Protein AF-A0A7R9R1T2-F1 (afdb_monomer_lite)

Structure (mmCIF, N/CA/C/O backbone):
data_AF-A0A7R9R1T2-F1
#
_entry.id   AF-A0A7R9R1T2-F1
#
loop_
_atom_site.group_PDB
_atom_site.id
_atom_site.type_symbol
_atom_site.label_atom_id
_atom_site.label_alt_id
_atom_site.label_comp_id
_atom_site.label_asym_id
_atom_site.label_entity_id
_atom_site.label_seq_id
_atom_site.pdbx_PDB_ins_code
_atom_site.Cartn_x
_atom_site.Cartn_y
_atom_site.Cartn_z
_atom_site.occupancy
_atom_site.B_iso_or_equiv
_atom_site.auth_seq_id
_atom_site.auth_comp_id
_atom_site.auth_asym_id
_atom_site.auth_atom_id
_atom_site.pdbx_PDB_model_num
ATOM 1 N N . MET A 1 1 ? -21.130 -16.590 2.938 1.00 31.05 1 MET A N 1
ATOM 2 C CA . MET A 1 1 ? -20.665 -16.520 4.340 1.00 31.05 1 MET A CA 1
ATOM 3 C C . MET A 1 1 ? -21.526 -15.491 5.055 1.00 31.05 1 MET A C 1
ATOM 5 O O . MET A 1 1 ? -21.459 -14.326 4.696 1.00 31.05 1 MET A O 1
ATOM 9 N N . HIS A 1 2 ? -22.402 -15.910 5.972 1.00 33.38 2 HIS A N 1
ATOM 10 C CA . HIS A 1 2 ? -23.211 -14.980 6.767 1.00 33.38 2 HIS A CA 1
ATOM 11 C C . HIS A 1 2 ? -22.469 -14.677 8.068 1.00 33.38 2 HIS A C 1
ATOM 13 O O . HIS A 1 2 ? -22.251 -15.576 8.874 1.00 33.38 2 HIS A O 1
ATOM 19 N N . ILE A 1 3 ? -22.060 -13.423 8.254 1.00 47.41 3 ILE A N 1
ATOM 20 C CA . ILE A 1 3 ? -21.462 -12.949 9.503 1.00 47.41 3 ILE A CA 1
ATOM 21 C C . ILE A 1 3 ? -22.595 -12.363 10.350 1.00 47.41 3 ILE A C 1
ATOM 23 O O . ILE A 1 3 ? -23.210 -11.368 9.973 1.00 47.41 3 ILE A O 1
ATOM 27 N N . TYR A 1 4 ? -22.905 -13.007 11.475 1.00 56.38 4 TYR A N 1
ATOM 28 C CA . TYR A 1 4 ? -23.865 -12.495 12.450 1.00 56.38 4 TYR A CA 1
ATOM 29 C C . TYR A 1 4 ? -23.196 -11.419 13.309 1.00 56.38 4 TYR A C 1
ATOM 31 O O . TYR A 1 4 ? -22.244 -11.702 14.034 1.00 56.38 4 TYR A O 1
ATOM 39 N N . VAL A 1 5 ? -23.710 -10.190 13.238 1.00 61.97 5 VAL A N 1
ATOM 40 C CA . VAL A 1 5 ? -23.278 -9.070 14.083 1.00 61.97 5 VAL A CA 1
ATOM 41 C C . VAL A 1 5 ? -24.326 -8.874 15.188 1.00 61.97 5 VAL A C 1
ATOM 43 O O . VAL A 1 5 ? -25.463 -8.509 14.878 1.00 61.97 5 VAL A O 1
ATOM 46 N N . PRO A 1 6 ? -23.993 -9.124 16.470 1.00 66.62 6 PRO A N 1
ATOM 47 C CA . PRO A 1 6 ? -24.911 -8.910 17.587 1.00 66.62 6 PRO A CA 1
ATOM 48 C C . PRO A 1 6 ? -25.487 -7.487 17.603 1.00 66.62 6 PRO A C 1
ATOM 50 O O . PRO A 1 6 ? -24.775 -6.531 17.312 1.00 66.62 6 PRO A O 1
ATOM 53 N N . GLN A 1 7 ? -26.747 -7.324 18.022 1.00 70.12 7 GLN A N 1
ATOM 54 C CA . GLN A 1 7 ? -27.447 -6.022 18.033 1.00 70.12 7 GLN A CA 1
ATOM 55 C C . GLN A 1 7 ? -26.679 -4.920 18.787 1.00 70.12 7 GLN A C 1
ATOM 57 O O . GLN A 1 7 ? -26.703 -3.772 18.365 1.00 70.12 7 GLN A O 1
ATOM 62 N N . ARG A 1 8 ? -25.929 -5.262 19.846 1.00 69.56 8 ARG A N 1
ATOM 63 C CA . ARG A 1 8 ? -25.065 -4.309 20.577 1.00 69.56 8 ARG A CA 1
ATOM 64 C C . ARG A 1 8 ? -23.947 -3.689 19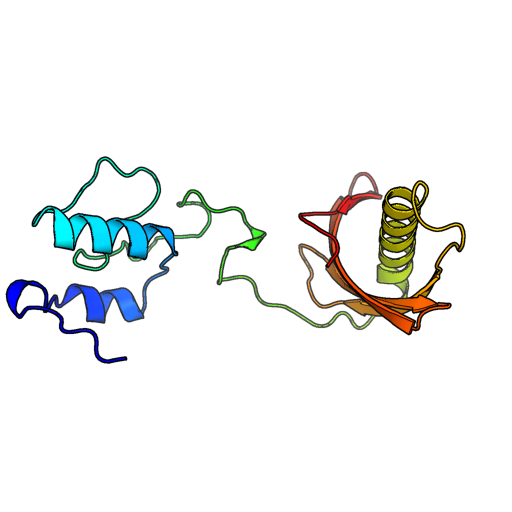.724 1.00 69.56 8 ARG A C 1
ATOM 66 O O . ARG A 1 8 ? -23.398 -2.665 20.099 1.00 69.56 8 ARG A O 1
ATOM 73 N N . TYR A 1 9 ? -23.612 -4.318 18.600 1.00 67.38 9 TYR A N 1
ATOM 74 C CA . TYR A 1 9 ? -22.600 -3.874 17.645 1.00 67.38 9 TYR A CA 1
ATOM 75 C C . TYR A 1 9 ? -23.209 -3.299 16.359 1.00 67.38 9 TYR A C 1
ATOM 77 O O . TYR A 1 9 ? -22.467 -2.933 15.448 1.00 67.38 9 TYR A O 1
ATOM 85 N N . ARG A 1 10 ? -24.546 -3.162 16.273 1.00 68.62 10 ARG A N 1
ATOM 86 C CA . ARG A 1 10 ? -25.169 -2.274 15.282 1.00 68.62 10 ARG A CA 1
ATOM 87 C C . ARG A 1 10 ? -24.809 -0.844 15.650 1.00 68.62 10 ARG A C 1
ATOM 89 O O . ARG A 1 10 ? -25.475 -0.198 16.452 1.00 68.62 10 ARG A O 1
ATOM 96 N N . SER A 1 11 ? -23.715 -0.381 15.072 1.00 72.38 11 SER A N 1
ATOM 97 C CA . SER A 1 11 ? -23.179 0.941 15.329 1.00 72.38 11 SER A CA 1
ATOM 98 C C . SER A 1 11 ? -23.480 1.847 14.147 1.00 72.38 11 SER A C 1
ATOM 100 O O . SER A 1 11 ? -23.174 1.500 13.006 1.00 72.38 11 SER A O 1
ATOM 102 N N . ARG A 1 12 ? -24.024 3.039 14.426 1.00 86.62 12 ARG A N 1
ATOM 103 C CA . ARG A 1 12 ? -24.103 4.141 13.452 1.00 86.62 12 ARG A CA 1
ATOM 104 C C . ARG A 1 12 ? -22.725 4.440 12.850 1.00 86.62 12 ARG A C 1
ATOM 106 O O . ARG A 1 12 ? -22.644 4.864 11.701 1.00 86.62 12 ARG A O 1
ATOM 113 N N . ASN A 1 13 ? -21.659 4.153 13.597 1.00 89.75 13 ASN A N 1
ATOM 114 C CA . ASN A 1 13 ? -20.290 4.370 13.158 1.00 89.75 13 ASN A CA 1
ATOM 115 C C . ASN A 1 13 ? -19.933 3.520 11.939 1.00 89.75 13 ASN A C 1
ATOM 117 O O . ASN A 1 13 ? -19.240 4.025 11.075 1.00 89.75 13 ASN A O 1
ATOM 121 N N . LEU A 1 14 ? -20.471 2.302 11.778 1.00 88.50 14 LEU A N 1
ATOM 122 C CA . LEU A 1 14 ? -20.205 1.499 10.574 1.00 88.50 14 LEU A CA 1
ATOM 123 C C . LEU A 1 14 ? -20.703 2.197 9.301 1.00 88.50 14 LEU A C 1
ATOM 125 O O . LEU A 1 14 ? -20.013 2.185 8.289 1.00 88.50 14 LEU A O 1
ATOM 129 N N . THR A 1 15 ? -21.865 2.851 9.367 1.00 88.56 15 THR A N 1
ATOM 130 C CA . THR A 1 15 ? -22.415 3.632 8.248 1.00 88.56 15 THR A CA 1
ATOM 131 C C . THR A 1 15 ? -21.623 4.917 8.012 1.00 88.56 15 THR A C 1
ATOM 133 O O . THR A 1 15 ? -21.373 5.293 6.874 1.00 88.56 15 THR A O 1
ATOM 136 N N . VAL A 1 16 ? -21.192 5.596 9.079 1.00 89.56 16 VAL A N 1
ATOM 137 C CA . VAL A 1 16 ? -20.340 6.791 8.951 1.00 89.56 16 VAL A CA 1
ATOM 138 C C . VAL A 1 16 ? -18.981 6.429 8.340 1.00 89.56 16 VAL A C 1
ATOM 140 O O . VAL A 1 16 ? -18.485 7.146 7.473 1.00 89.56 16 VAL A O 1
ATOM 143 N N . ASN A 1 17 ? -18.413 5.296 8.751 1.00 91.94 17 ASN A N 1
ATOM 144 C CA . ASN A 1 17 ? -17.096 4.813 8.348 1.00 91.94 17 ASN A CA 1
ATOM 145 C C . ASN A 1 17 ? -17.047 4.280 6.912 1.00 91.94 17 ASN A C 1
ATOM 147 O O . ASN A 1 17 ? -15.954 4.162 6.370 1.00 91.94 17 ASN A O 1
ATOM 151 N N . GLU A 1 18 ? -18.193 4.012 6.276 1.00 87.62 18 GLU A N 1
ATOM 152 C CA . GLU A 1 18 ? -18.275 3.638 4.854 1.00 87.62 18 GLU A CA 1
ATOM 153 C C . GLU A 1 18 ? -17.597 4.672 3.942 1.00 87.62 18 GLU A C 1
ATOM 155 O O . GLU A 1 18 ? -17.016 4.325 2.920 1.00 87.62 18 GLU A O 1
ATOM 160 N N . HIS A 1 19 ? -17.616 5.940 4.355 1.00 87.19 19 HIS A N 1
ATOM 161 C CA . HIS A 1 19 ? -17.024 7.058 3.622 1.00 87.19 19 HIS A CA 1
ATOM 162 C C . HIS A 1 19 ? -15.726 7.562 4.273 1.00 87.19 19 HIS A C 1
ATOM 164 O O . HIS A 1 19 ? -15.329 8.707 4.057 1.00 87.19 19 HIS A O 1
ATOM 170 N N . ARG A 1 20 ? -15.082 6.749 5.122 1.00 89.00 20 ARG A N 1
ATOM 171 C CA . ARG A 1 20 ? -13.819 7.086 5.796 1.00 89.00 20 ARG A CA 1
ATOM 172 C C . ARG A 1 20 ? -12.702 6.184 5.288 1.00 89.00 20 ARG A C 1
ATOM 174 O O . ARG A 1 20 ? -12.929 5.033 4.923 1.00 89.00 20 ARG A O 1
ATOM 181 N N . LEU A 1 21 ? -11.472 6.695 5.307 1.00 88.56 21 LEU A N 1
ATOM 182 C CA . LEU A 1 21 ? -10.294 5.888 5.006 1.00 88.56 21 LEU A CA 1
ATOM 183 C C . LEU A 1 21 ? -10.138 4.806 6.082 1.00 88.56 21 LEU A C 1
ATOM 185 O O . LEU A 1 21 ? -9.968 5.123 7.261 1.00 88.56 21 LEU A O 1
ATOM 189 N N . THR A 1 22 ? -10.182 3.536 5.682 1.00 89.31 22 THR A N 1
ATOM 190 C CA . THR A 1 22 ? -10.001 2.371 6.559 1.00 89.31 22 THR A CA 1
ATOM 191 C C . THR A 1 22 ? -8.876 1.478 6.042 1.00 89.31 22 THR A C 1
ATOM 193 O O . THR A 1 22 ? -8.471 1.555 4.885 1.00 89.31 22 THR A O 1
ATOM 196 N N . THR A 1 23 ? -8.327 0.653 6.926 1.00 86.81 23 THR A N 1
ATOM 197 C CA . THR A 1 23 ? -7.167 -0.208 6.691 1.00 86.81 23 THR A CA 1
ATOM 198 C C . THR A 1 23 ? -7.424 -1.606 7.261 1.00 86.81 23 THR A C 1
ATOM 200 O O . THR A 1 23 ? -8.268 -1.770 8.151 1.00 86.81 23 THR A O 1
ATOM 203 N N . PRO A 1 24 ? -6.658 -2.631 6.846 1.00 88.69 24 PRO A N 1
ATOM 204 C CA . PRO A 1 24 ? -6.727 -3.955 7.467 1.00 88.69 24 PRO A CA 1
ATOM 205 C C . PRO A 1 24 ? -6.468 -3.944 8.984 1.00 88.69 24 PRO A C 1
ATOM 207 O O . PRO A 1 24 ? -7.014 -4.776 9.712 1.00 88.69 24 PRO A O 1
ATOM 210 N N . PHE A 1 25 ? -5.688 -2.981 9.487 1.00 89.81 25 PHE A N 1
ATOM 211 C CA . PHE A 1 25 ? -5.462 -2.817 10.923 1.00 89.81 25 PHE A CA 1
ATOM 212 C C . PHE A 1 25 ? -6.735 -2.423 11.679 1.00 89.81 25 PHE A C 1
ATOM 214 O O . PHE A 1 25 ? -6.931 -2.863 12.810 1.00 89.81 25 PHE A O 1
ATOM 221 N N . ASP A 1 26 ? -7.644 -1.674 11.054 1.00 90.38 26 ASP A N 1
ATOM 222 C CA . ASP A 1 26 ? -8.926 -1.312 11.668 1.00 90.38 26 ASP A CA 1
ATOM 223 C C . ASP A 1 26 ? -9.842 -2.534 11.798 1.00 90.38 26 ASP A C 1
ATOM 225 O O . ASP A 1 26 ? -10.539 -2.704 12.800 1.00 90.38 26 ASP A O 1
ATOM 229 N N . ILE A 1 27 ? -9.788 -3.455 10.829 1.00 90.75 27 ILE A N 1
ATOM 230 C CA . ILE A 1 27 ? -10.485 -4.745 10.914 1.00 90.75 27 ILE A CA 1
ATOM 231 C C . ILE A 1 27 ? -9.922 -5.563 12.081 1.00 90.75 27 ILE A C 1
ATOM 233 O O . ILE A 1 27 ? -10.692 -6.074 12.895 1.00 90.75 27 ILE A O 1
ATOM 237 N N . HIS A 1 28 ? -8.595 -5.642 12.214 1.00 91.12 28 HIS A N 1
ATOM 238 C CA . HIS A 1 28 ? -7.952 -6.314 13.347 1.00 91.12 28 HIS A CA 1
ATOM 239 C C . HIS A 1 28 ? -8.402 -5.722 14.696 1.00 91.12 28 HIS A C 1
ATOM 241 O O . HIS A 1 28 ? -8.843 -6.463 15.579 1.00 91.12 28 HIS A O 1
ATOM 247 N N . SER A 1 29 ? -8.377 -4.392 14.835 1.00 91.69 29 SER A N 1
ATOM 248 C CA . SER A 1 29 ? -8.847 -3.691 16.037 1.00 91.69 29 SER A CA 1
ATOM 249 C C . SER A 1 29 ? -10.335 -3.923 16.309 1.00 91.69 29 SER A C 1
ATOM 251 O O . SER A 1 29 ? -10.735 -4.099 17.459 1.00 91.69 29 SER A O 1
ATOM 253 N N . THR A 1 30 ? -11.158 -3.993 15.261 1.00 91.19 30 THR A N 1
ATOM 254 C CA . THR A 1 30 ? -12.593 -4.297 15.363 1.00 91.19 30 THR A CA 1
ATOM 255 C C . THR A 1 30 ? -12.834 -5.706 15.894 1.00 91.19 30 THR A C 1
ATOM 257 O O . THR A 1 30 ? -13.645 -5.895 16.799 1.00 91.19 30 THR A O 1
ATOM 260 N N . LEU A 1 31 ? -12.115 -6.704 15.373 1.00 91.56 31 LEU A N 1
ATOM 261 C CA . LEU A 1 31 ? -12.222 -8.085 15.846 1.00 91.56 31 LEU A CA 1
ATOM 262 C C . LEU A 1 31 ? -11.813 -8.194 17.316 1.00 91.56 31 LEU A C 1
ATOM 264 O O . LEU A 1 31 ? -12.514 -8.831 18.102 1.00 91.56 31 LEU A O 1
ATOM 268 N N . LYS A 1 32 ? -10.729 -7.515 17.708 1.00 90.56 32 LYS A N 1
ATOM 269 C CA . LYS A 1 32 ? -10.294 -7.468 19.106 1.00 90.56 32 LYS A CA 1
ATOM 270 C C . LYS A 1 32 ? -11.340 -6.807 20.004 1.00 90.56 32 LYS A C 1
ATOM 272 O O . LYS A 1 32 ? -11.669 -7.367 21.043 1.00 90.56 32 LYS A O 1
ATOM 277 N N . HIS A 1 33 ? -11.930 -5.691 19.571 1.00 89.12 33 HIS A N 1
ATOM 278 C CA . HIS A 1 33 ? -13.034 -5.044 20.283 1.00 89.12 33 HIS A CA 1
ATOM 279 C C . HIS A 1 33 ? -14.220 -6.004 20.468 1.00 89.12 33 HIS A C 1
ATOM 281 O O . HIS A 1 33 ? -14.744 -6.137 21.573 1.00 89.12 33 HIS A O 1
ATOM 287 N N . ILE A 1 34 ? -14.626 -6.737 19.429 1.00 88.81 34 ILE A N 1
ATOM 288 C CA . ILE A 1 34 ? -15.726 -7.709 19.536 1.00 88.81 34 ILE A CA 1
ATOM 289 C C . ILE A 1 34 ? -15.416 -8.795 20.577 1.00 88.81 34 ILE A C 1
ATOM 291 O O . ILE A 1 34 ? -16.292 -9.136 21.375 1.00 88.81 34 ILE A O 1
ATOM 295 N N . ILE A 1 35 ? -14.185 -9.314 20.589 1.00 89.50 35 ILE A N 1
ATOM 296 C CA . ILE A 1 35 ? -13.749 -10.369 21.517 1.00 89.50 35 ILE A CA 1
ATOM 297 C C . ILE A 1 35 ? -13.672 -9.846 22.957 1.00 89.50 35 ILE A C 1
ATOM 299 O O . ILE A 1 35 ? -14.182 -10.484 23.874 1.00 89.50 35 ILE A O 1
ATOM 303 N N . GLU A 1 36 ? -13.056 -8.682 23.164 1.00 88.62 36 GLU A N 1
ATOM 304 C CA . GLU A 1 36 ? -12.833 -8.096 24.492 1.00 88.62 36 GLU A CA 1
ATOM 305 C C . GLU A 1 36 ? -14.082 -7.387 25.045 1.00 88.62 36 GLU A C 1
ATOM 307 O O . GLU A 1 36 ? -14.148 -7.071 26.232 1.00 88.62 36 GLU A O 1
ATOM 312 N N . GLY A 1 37 ? -15.077 -7.123 24.193 1.00 87.25 37 GLY A N 1
ATOM 313 C CA . GLY A 1 37 ? -16.306 -6.412 24.546 1.00 87.25 37 GLY A CA 1
ATOM 314 C C . GLY A 1 37 ? -16.129 -4.907 24.772 1.00 87.25 37 GLY A C 1
ATOM 315 O O . GLY A 1 37 ? -17.092 -4.248 25.157 1.00 87.25 37 GLY A O 1
ATOM 316 N N . LYS A 1 38 ? -14.929 -4.367 24.543 1.00 86.62 38 LYS A N 1
ATOM 317 C CA . LYS A 1 38 ? -14.577 -2.950 24.699 1.00 86.62 38 LYS A CA 1
ATOM 318 C C . LYS A 1 38 ? -13.506 -2.547 23.678 1.00 86.62 38 LYS A C 1
ATOM 320 O O . LYS A 1 38 ? -12.742 -3.419 23.257 1.00 86.62 38 LYS A O 1
ATOM 325 N N . PRO A 1 39 ? -13.427 -1.270 23.276 1.00 84.69 39 PRO A N 1
ATOM 326 C CA . PRO A 1 39 ? -12.408 -0.831 22.339 1.00 84.69 39 PRO A CA 1
ATOM 327 C C . PRO A 1 39 ? -11.023 -0.926 22.975 1.00 84.69 39 PRO A C 1
ATOM 329 O O . PRO A 1 39 ? -10.841 -0.715 24.179 1.00 84.69 39 PRO A O 1
ATOM 332 N N . ASN A 1 40 ? -10.033 -1.261 22.151 1.00 82.50 40 ASN A N 1
ATOM 333 C CA . ASN A 1 40 ? -8.657 -1.394 22.593 1.00 82.50 40 ASN A CA 1
ATOM 334 C C . ASN A 1 40 ? -7.778 -0.319 21.953 1.00 82.50 40 ASN A C 1
ATOM 336 O O . ASN A 1 40 ? -7.231 -0.502 20.870 1.00 82.50 40 ASN A O 1
ATOM 340 N N . HIS A 1 41 ? -7.608 0.782 22.680 1.00 78.88 41 HIS A N 1
ATOM 341 C CA . HIS A 1 41 ? -6.849 1.954 22.240 1.00 78.88 41 HIS A CA 1
ATOM 342 C C . HIS A 1 41 ? -5.329 1.762 22.372 1.00 78.88 41 HIS A C 1
ATOM 344 O O . HIS A 1 41 ? -4.563 2.649 22.017 1.00 78.88 41 HIS A O 1
ATOM 350 N N . THR A 1 42 ? -4.871 0.618 22.899 1.00 73.62 42 THR A N 1
ATOM 351 C CA . THR A 1 42 ? -3.432 0.307 22.984 1.00 73.62 42 THR A CA 1
ATOM 352 C C . THR A 1 42 ? -2.867 -0.209 21.662 1.00 73.62 42 THR A C 1
ATOM 354 O O . THR A 1 42 ? -1.651 -0.280 21.493 1.00 73.62 42 THR A O 1
ATOM 357 N N . LEU A 1 43 ? -3.736 -0.570 20.711 1.00 63.56 43 LEU A N 1
ATOM 358 C CA . LEU A 1 43 ? -3.323 -0.932 19.364 1.00 63.56 43 LEU A CA 1
ATOM 359 C C . LEU A 1 43 ? -2.913 0.333 18.603 1.00 63.56 43 LEU A C 1
ATOM 361 O O . LEU A 1 43 ? -3.752 1.106 18.162 1.00 63.56 43 LEU A O 1
ATOM 365 N N . SER A 1 44 ? -1.604 0.506 18.428 1.00 67.00 44 SER A N 1
ATOM 366 C CA . SER A 1 44 ? -0.996 1.628 17.693 1.00 67.00 44 SER A CA 1
ATOM 367 C C . SER A 1 44 ? -1.436 1.709 16.220 1.00 67.00 44 SER A C 1
ATOM 369 O O . SER A 1 44 ? -1.417 2.776 15.613 1.00 67.00 44 SER A O 1
ATOM 371 N N . TYR A 1 45 ? -1.845 0.580 15.631 1.00 77.94 45 TYR A N 1
ATOM 372 C CA . TYR A 1 45 ? -1.930 0.451 14.176 1.00 77.94 45 TYR A CA 1
ATOM 373 C C . TYR A 1 45 ? -3.313 0.716 13.568 1.00 77.94 45 TYR A C 1
ATOM 375 O O . TYR A 1 45 ? -3.395 0.997 12.375 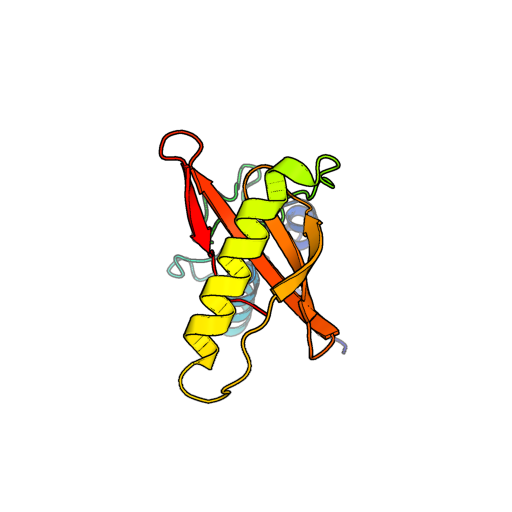1.00 77.94 45 TYR A O 1
ATOM 383 N N . GLY A 1 46 ? -4.399 0.641 14.343 1.00 87.00 46 GLY A N 1
ATOM 384 C CA . GLY A 1 46 ? -5.751 0.759 13.793 1.00 87.00 46 GLY A CA 1
ATOM 385 C C . GLY A 1 46 ? -6.824 1.018 14.841 1.00 87.00 46 GLY A C 1
ATOM 386 O O . GLY A 1 46 ? -6.674 0.667 16.012 1.00 87.00 46 GLY A O 1
ATOM 387 N N . LEU A 1 47 ? -7.933 1.597 14.398 1.00 90.75 47 LEU A N 1
ATOM 388 C CA . LEU A 1 47 ? -9.091 1.953 15.210 1.00 90.75 47 LEU A CA 1
ATOM 389 C C . LEU A 1 47 ? -10.226 0.959 14.963 1.00 90.75 47 LEU A C 1
ATOM 391 O O . LEU A 1 47 ? -10.401 0.437 13.867 1.00 90.75 47 LEU A O 1
ATOM 395 N N . SER A 1 48 ? -11.023 0.678 15.988 1.00 92.12 48 SER A N 1
ATOM 396 C CA . SER A 1 48 ? -12.187 -0.187 15.813 1.00 92.12 48 SER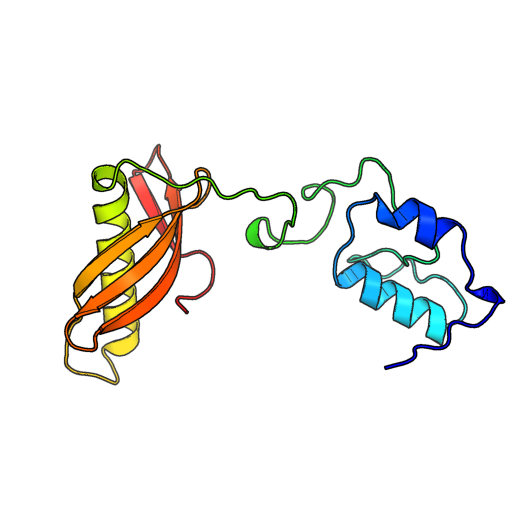 A CA 1
ATOM 397 C C . SER A 1 48 ? -13.243 0.507 14.941 1.00 92.12 48 SER A C 1
ATOM 399 O O . SER A 1 48 ? -13.714 1.583 15.286 1.00 92.12 48 SER A O 1
ATOM 401 N N . LEU A 1 49 ? -13.742 -0.168 13.905 1.00 92.38 49 LEU A N 1
ATOM 402 C CA . LEU A 1 49 ? -14.819 0.309 13.023 1.00 92.38 49 LEU A CA 1
ATOM 403 C C . LEU A 1 49 ? -16.182 0.434 13.725 1.00 92.38 49 LEU A C 1
ATOM 405 O O . LEU A 1 49 ? -17.121 1.004 13.172 1.00 92.38 49 LEU A O 1
ATOM 409 N N . LEU A 1 50 ? -16.310 -0.103 14.942 1.00 91.31 50 LEU A N 1
ATOM 410 C CA . LEU A 1 50 ? -17.468 0.133 15.809 1.00 91.31 50 LEU A CA 1
ATOM 411 C C . LEU A 1 50 ? -17.450 1.531 16.451 1.00 91.31 50 LEU A C 1
ATOM 413 O O . LEU A 1 50 ? -18.470 1.947 17.003 1.00 91.31 50 LEU A O 1
ATOM 417 N N . GLU A 1 51 ? -16.331 2.250 16.348 1.00 90.31 51 GLU A N 1
ATOM 418 C CA . GLU A 1 51 ? -16.126 3.648 16.737 1.00 90.31 51 GLU A CA 1
ATOM 419 C C . GLU A 1 51 ? -16.016 4.524 15.484 1.00 90.31 51 GLU A C 1
ATOM 421 O O . GLU A 1 51 ? -15.779 4.014 14.389 1.00 90.31 51 GLU A O 1
ATOM 426 N N . GLU A 1 52 ? -16.242 5.831 15.607 1.00 90.88 52 GLU A N 1
ATOM 427 C CA . GLU A 1 52 ? -16.107 6.733 14.460 1.00 90.88 52 GLU A CA 1
ATOM 428 C C . GLU A 1 52 ? -14.628 6.894 14.076 1.00 90.88 52 GLU A C 1
ATOM 430 O O . GLU A 1 52 ? -13.791 7.247 14.906 1.00 90.88 52 GLU A O 1
ATOM 435 N N . ILE A 1 53 ? -14.311 6.650 12.804 1.00 91.50 53 ILE A N 1
ATOM 436 C CA . ILE A 1 53 ? -12.990 6.911 12.230 1.00 91.50 53 ILE A CA 1
ATOM 437 C C . ILE A 1 53 ? -12.884 8.406 11.897 1.00 91.50 53 ILE A C 1
ATOM 439 O O . ILE A 1 53 ? -13.799 8.919 11.250 1.00 91.50 53 ILE A O 1
ATOM 443 N N . PRO A 1 54 ? -11.794 9.113 12.264 1.00 91.56 54 PRO A N 1
ATOM 444 C CA . PRO A 1 54 ? -1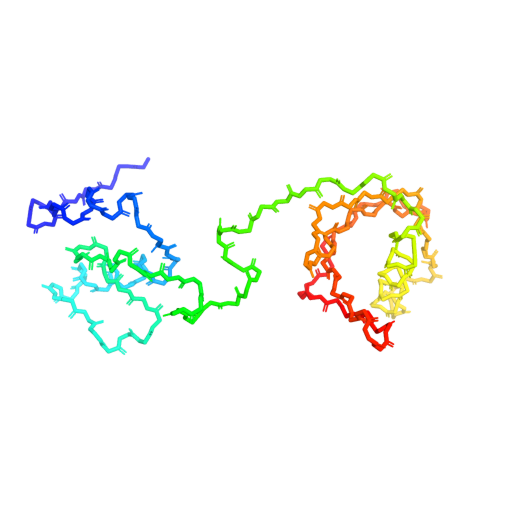1.622 10.539 11.969 1.00 91.56 54 PRO A CA 1
ATOM 445 C C . PRO A 1 54 ? -11.829 10.887 10.490 1.00 91.56 54 PRO A C 1
ATOM 447 O O . PRO A 1 54 ? -11.491 10.104 9.602 1.00 91.56 54 PRO A O 1
ATOM 450 N N . TYR A 1 55 ? -12.424 12.052 10.220 1.00 90.50 55 TYR A N 1
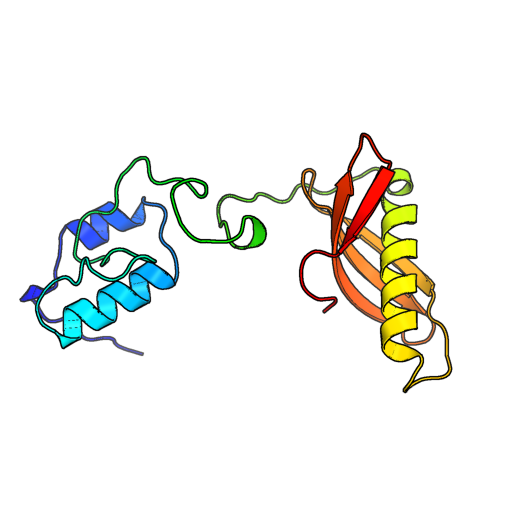ATOM 451 C CA . TYR A 1 55 ? -12.781 12.469 8.854 1.00 90.50 55 TYR A CA 1
ATOM 452 C C . TYR A 1 55 ? -11.547 12.850 8.043 1.00 90.50 55 TYR A C 1
ATOM 454 O O . TYR A 1 55 ? -11.451 12.560 6.858 1.00 90.50 55 TYR A O 1
ATOM 462 N N . ASP A 1 56 ? -10.598 13.478 8.720 1.00 89.12 56 ASP A N 1
ATOM 463 C CA . ASP A 1 56 ? -9.330 13.986 8.218 1.00 89.12 56 ASP A CA 1
ATOM 464 C C . ASP A 1 56 ? -8.202 12.942 8.264 1.00 89.12 56 ASP A C 1
ATOM 466 O O . ASP A 1 56 ? -7.032 13.285 8.099 1.00 89.12 56 ASP A O 1
ATOM 470 N N . ARG A 1 57 ? -8.535 11.657 8.457 1.00 87.69 57 ARG A N 1
ATOM 471 C CA . ARG A 1 57 ? -7.559 10.566 8.415 1.00 87.69 57 ARG A CA 1
ATOM 472 C C . ARG A 1 57 ? -6.972 10.448 7.006 1.00 87.69 57 ARG A C 1
ATOM 474 O O . ARG A 1 57 ? -7.687 10.136 6.056 1.00 87.69 57 ARG A O 1
ATOM 481 N N . SER A 1 58 ? -5.664 10.642 6.887 1.00 86.06 58 SER A N 1
ATOM 482 C CA . SER A 1 58 ? -4.909 10.518 5.638 1.00 86.06 58 SER A CA 1
ATOM 483 C C . SER A 1 58 ? -3.930 9.349 5.711 1.00 86.06 58 SER A C 1
ATOM 485 O O . SER A 1 58 ? -3.671 8.823 6.791 1.00 86.06 58 SER A O 1
ATOM 487 N N . CYS A 1 59 ? -3.355 8.945 4.575 1.00 82.56 59 CYS A N 1
ATOM 488 C CA . CYS A 1 59 ? -2.302 7.925 4.562 1.00 82.56 59 CYS A CA 1
ATOM 489 C C . CYS A 1 59 ? -1.033 8.362 5.316 1.00 82.56 59 CYS A C 1
ATOM 491 O O . CYS A 1 59 ? -0.323 7.505 5.827 1.00 82.56 59 CYS A O 1
ATOM 493 N N . ASP A 1 60 ? -0.799 9.671 5.466 1.00 81.81 60 ASP A N 1
ATOM 494 C CA . ASP A 1 60 ? 0.317 10.214 6.255 1.00 81.81 60 ASP A CA 1
ATOM 495 C C . ASP A 1 60 ? 0.056 10.128 7.767 1.00 81.81 60 ASP A C 1
ATOM 497 O O . ASP A 1 60 ? 0.989 10.104 8.569 1.00 81.81 60 ASP A O 1
ATOM 501 N N . SER A 1 61 ? -1.218 10.083 8.176 1.00 79.94 61 SER A N 1
ATOM 502 C CA . SER A 1 61 ? -1.618 10.030 9.584 1.00 79.94 61 SER A CA 1
ATOM 503 C C . SER A 1 61 ? -1.734 8.602 10.131 1.00 79.94 61 SER A C 1
ATOM 505 O O . SER A 1 61 ? -2.259 8.418 11.230 1.00 79.94 61 SER A O 1
ATOM 507 N N . ILE A 1 62 ? -1.327 7.578 9.370 1.00 82.44 62 ILE A N 1
ATOM 508 C CA . ILE A 1 62 ? -1.458 6.166 9.755 1.00 82.44 62 ILE A CA 1
ATOM 509 C C . ILE A 1 62 ? -0.192 5.352 9.474 1.00 82.44 62 ILE A C 1
ATOM 511 O O . ILE A 1 62 ? 0.546 5.652 8.541 1.00 82.44 62 ILE A O 1
ATOM 515 N N . PRO A 1 63 ? 0.054 4.274 10.240 1.00 78.75 63 PRO A N 1
ATOM 516 C CA . PRO A 1 63 ? 1.247 3.447 10.090 1.00 78.75 63 PRO A CA 1
ATOM 517 C C . PRO A 1 63 ? 1.088 2.405 8.968 1.00 78.75 63 PRO A C 1
ATOM 519 O O . PRO A 1 63 ? 1.177 1.200 9.208 1.00 78.75 63 PRO A O 1
ATOM 522 N N . ILE A 1 64 ? 0.848 2.864 7.737 1.00 79.00 64 ILE A N 1
ATOM 523 C CA . ILE A 1 64 ? 0.932 2.044 6.518 1.00 79.00 64 ILE A CA 1
ATOM 524 C C . ILE A 1 64 ? 2.035 2.591 5.608 1.00 79.00 64 ILE A C 1
ATOM 526 O O . ILE A 1 64 ? 2.364 3.773 5.664 1.00 79.00 64 ILE A O 1
ATOM 530 N N . LEU A 1 65 ? 2.616 1.741 4.761 1.00 73.81 65 LEU A N 1
ATOM 531 C CA . LEU A 1 65 ? 3.557 2.213 3.740 1.00 73.81 65 LEU A CA 1
ATOM 532 C C . LEU A 1 65 ? 2.777 2.845 2.578 1.00 73.81 65 LEU A C 1
ATOM 534 O O . LEU A 1 65 ? 1.658 2.420 2.290 1.00 73.81 65 LEU A O 1
ATOM 538 N N . GLU A 1 66 ? 3.382 3.816 1.884 1.00 71.19 66 GLU A N 1
ATOM 539 C CA . GLU A 1 66 ? 2.727 4.592 0.812 1.00 71.19 66 GLU A CA 1
ATOM 540 C C . GLU A 1 66 ? 2.091 3.690 -0.262 1.00 71.19 66 GLU A C 1
ATOM 542 O O . GLU A 1 66 ? 0.972 3.947 -0.690 1.00 71.19 66 GLU A O 1
ATOM 547 N N . HIS A 1 67 ? 2.737 2.573 -0.612 1.00 69.81 67 HIS A N 1
ATOM 548 C CA . HIS A 1 67 ? 2.238 1.610 -1.604 1.00 69.81 67 HIS A CA 1
ATOM 549 C C . HIS A 1 67 ? 1.025 0.771 -1.156 1.00 69.81 67 HIS A C 1
ATOM 551 O O . HIS A 1 67 ? 0.440 0.071 -1.972 1.00 69.81 67 HIS A O 1
ATOM 557 N N . TRP A 1 68 ? 0.633 0.817 0.122 1.00 73.12 68 TRP A N 1
ATOM 558 C CA . TRP A 1 68 ? -0.617 0.209 0.613 1.00 73.12 68 TRP A CA 1
ATOM 559 C C . TRP A 1 68 ? -1.755 1.230 0.733 1.00 73.12 68 TRP A C 1
ATOM 561 O O . TRP A 1 68 ? -2.855 0.888 1.172 1.00 73.12 68 TRP A O 1
ATOM 571 N N . CYS A 1 69 ? -1.505 2.493 0.386 1.00 77.50 69 CYS A N 1
ATOM 572 C CA . CYS A 1 69 ? -2.513 3.538 0.438 1.00 77.50 69 CYS A CA 1
ATOM 573 C C . CYS A 1 69 ? -3.514 3.367 -0.713 1.00 77.50 69 CYS A C 1
ATOM 575 O O . CYS A 1 69 ? -3.179 3.563 -1.878 1.00 77.50 69 CYS A O 1
ATOM 577 N N . GLY A 1 70 ? -4.781 3.094 -0.386 1.00 71.88 70 GLY A N 1
ATOM 578 C CA . GLY A 1 70 ? -5.864 2.994 -1.375 1.00 71.88 70 GLY A CA 1
ATOM 579 C C . GLY A 1 70 ? -6.211 4.307 -2.094 1.00 71.88 70 GLY A C 1
ATOM 580 O O . GLY A 1 70 ? -7.067 4.307 -2.971 1.00 71.88 70 GLY A O 1
ATOM 581 N N . CYS A 1 71 ? -5.574 5.426 -1.732 1.00 70.81 71 CYS A N 1
ATOM 582 C CA . CYS A 1 71 ? -5.743 6.712 -2.414 1.00 70.81 71 CYS A CA 1
ATOM 583 C C . CYS A 1 71 ? -4.907 6.827 -3.698 1.00 70.81 71 CYS A C 1
ATOM 585 O O . CYS A 1 71 ? -5.050 7.814 -4.420 1.00 70.81 71 CYS A O 1
ATOM 587 N N . GLN A 1 72 ? -4.001 5.879 -3.967 1.00 70.31 72 GLN A N 1
ATOM 588 C CA . GLN A 1 72 ? -3.186 5.907 -5.177 1.00 70.31 72 GLN A CA 1
ATOM 589 C C . GLN A 1 72 ? -4.053 5.657 -6.415 1.00 70.31 72 GLN A C 1
ATOM 591 O O . GLN A 1 72 ? -4.857 4.728 -6.467 1.00 70.31 72 GLN A O 1
ATOM 596 N N . THR A 1 73 ? -3.891 6.515 -7.420 1.00 67.12 73 THR A N 1
ATOM 597 C CA . THR A 1 73 ? -4.550 6.380 -8.719 1.00 67.12 73 THR A CA 1
ATOM 598 C C . THR A 1 73 ? -3.502 6.193 -9.800 1.00 67.12 73 THR A C 1
ATOM 600 O O . THR A 1 73 ? -2.635 7.054 -9.974 1.00 67.12 73 THR A O 1
ATOM 603 N N . SER A 1 74 ? -3.628 5.113 -10.561 1.00 70.88 74 SER A N 1
ATOM 604 C CA . SER A 1 74 ? -2.743 4.815 -11.679 1.00 70.88 74 SER A CA 1
ATOM 605 C C . SER A 1 74 ? -3.149 5.594 -12.937 1.00 70.88 74 SER A C 1
ATOM 607 O O . SER A 1 74 ? -4.322 5.634 -13.312 1.00 70.88 74 SER A O 1
ATOM 609 N N . GLN A 1 75 ? -2.179 6.227 -13.597 1.00 72.88 75 GLN A N 1
ATOM 610 C CA . GLN A 1 75 ? -2.328 6.870 -14.899 1.00 72.88 75 GLN A CA 1
ATOM 611 C C . GLN A 1 75 ? -1.404 6.220 -15.939 1.00 72.88 75 GLN A C 1
ATOM 613 O O . GLN A 1 75 ? -0.190 6.176 -15.735 1.00 72.88 75 GLN A O 1
ATOM 618 N N . PRO A 1 76 ? -1.937 5.756 -17.083 1.00 73.19 76 PRO A N 1
ATOM 619 C CA . PRO A 1 76 ? -1.122 5.124 -18.111 1.00 73.19 76 PRO A CA 1
ATOM 620 C C . PRO A 1 76 ? -0.080 6.097 -18.670 1.00 73.19 76 PRO A C 1
ATOM 622 O O . PRO A 1 76 ? -0.399 7.210 -19.101 1.00 73.19 76 PRO A O 1
ATOM 625 N N . ILE A 1 77 ? 1.172 5.652 -18.714 1.00 75.25 77 ILE A N 1
ATOM 626 C CA . ILE A 1 77 ? 2.267 6.412 -19.311 1.00 75.25 77 ILE A CA 1
ATOM 627 C C . ILE A 1 77 ? 2.322 6.100 -20.801 1.00 75.25 77 ILE A C 1
ATOM 629 O O . ILE A 1 77 ? 2.403 4.944 -21.213 1.00 75.25 77 ILE A O 1
ATOM 633 N N . HIS A 1 78 ? 2.276 7.154 -21.612 1.00 73.62 78 HIS A N 1
ATOM 634 C CA . HIS A 1 78 ? 2.236 7.041 -23.070 1.00 73.62 78 HIS A CA 1
ATOM 635 C C . HIS A 1 78 ? 3.633 7.126 -23.703 1.00 73.62 78 HIS A C 1
ATOM 637 O O . HIS A 1 78 ? 3.849 6.587 -24.787 1.00 73.62 78 HIS A O 1
ATOM 643 N N . ASP A 1 79 ? 4.595 7.767 -23.030 1.00 79.81 79 ASP A N 1
ATOM 644 C CA . ASP A 1 79 ? 5.978 7.837 -23.499 1.00 79.81 79 ASP A CA 1
ATOM 645 C C . ASP A 1 79 ? 6.785 6.617 -23.041 1.00 79.81 79 ASP A C 1
ATOM 647 O O . ASP A 1 79 ? 7.367 6.584 -21.953 1.00 79.81 79 ASP A O 1
ATOM 651 N N . LEU A 1 80 ? 6.852 5.615 -23.917 1.00 74.44 80 LEU A N 1
ATOM 652 C CA . LEU A 1 80 ? 7.605 4.389 -23.673 1.00 74.44 80 LEU A CA 1
ATOM 653 C C . LEU A 1 80 ? 9.134 4.595 -23.650 1.00 74.44 80 LEU A C 1
ATOM 655 O O . LEU A 1 80 ? 9.856 3.729 -23.149 1.00 74.44 80 LEU A O 1
ATOM 659 N N . HIS A 1 81 ? 9.655 5.718 -24.162 1.00 80.00 81 HIS A N 1
ATOM 660 C CA . HIS A 1 81 ? 11.095 5.986 -24.132 1.00 80.00 81 HIS A CA 1
ATOM 661 C C . HIS A 1 81 ? 11.583 6.272 -22.714 1.00 80.00 81 HIS A C 1
ATOM 663 O O . HIS A 1 81 ? 12.640 5.772 -22.325 1.00 80.00 81 HIS A O 1
ATOM 669 N N . SER A 1 82 ? 10.790 7.006 -21.931 1.00 77.31 82 SER A N 1
ATOM 670 C CA . SER A 1 82 ? 11.107 7.326 -20.536 1.00 77.31 82 SER A CA 1
ATOM 671 C C . SER A 1 82 ? 11.160 6.094 -19.618 1.00 77.31 82 SER A C 1
ATOM 673 O O . SER A 1 82 ? 11.920 6.080 -18.652 1.00 77.31 82 SER A O 1
ATOM 675 N N . VAL A 1 83 ? 10.416 5.027 -19.941 1.00 82.94 83 VAL A N 1
ATOM 676 C CA . VAL A 1 83 ? 10.281 3.825 -19.090 1.00 82.94 83 VAL A CA 1
ATOM 677 C C . VAL A 1 83 ? 11.216 2.678 -19.456 1.00 82.94 83 VAL A C 1
ATOM 679 O O . VAL A 1 83 ? 11.437 1.774 -18.647 1.00 82.94 83 VAL A O 1
ATOM 682 N N . ARG A 1 84 ? 11.809 2.706 -20.653 1.00 86.00 84 ARG A N 1
ATOM 683 C CA . ARG A 1 84 ? 12.722 1.655 -21.116 1.00 86.00 84 ARG A CA 1
ATOM 684 C C . ARG A 1 84 ? 13.927 1.433 -20.182 1.00 86.00 84 ARG A C 1
ATOM 686 O O . ARG A 1 84 ? 14.175 0.271 -19.859 1.00 86.00 84 ARG A O 1
ATOM 693 N N . PRO A 1 85 ? 14.630 2.473 -19.683 1.00 88.25 85 PRO A N 1
ATOM 694 C CA . PRO A 1 85 ? 15.745 2.275 -18.753 1.00 88.25 85 PRO A CA 1
ATOM 695 C C . PRO A 1 85 ? 15.318 1.594 -17.446 1.00 88.25 85 PRO A C 1
ATOM 697 O O . PRO A 1 85 ? 16.054 0.774 -16.901 1.00 88.25 85 PRO A O 1
ATOM 700 N N . MET A 1 86 ? 14.103 1.883 -16.966 1.00 87.81 86 MET A N 1
ATOM 701 C CA . MET A 1 86 ? 13.560 1.251 -15.763 1.00 87.81 86 MET A CA 1
ATOM 702 C C . MET A 1 86 ? 13.238 -0.228 -15.997 1.00 87.81 86 MET A C 1
ATOM 704 O O . MET A 1 86 ? 13.527 -1.061 -15.142 1.00 87.81 86 MET A O 1
ATOM 708 N N . ALA A 1 87 ? 12.713 -0.586 -17.170 1.00 87.88 87 ALA A N 1
ATOM 709 C CA . ALA A 1 87 ? 12.481 -1.986 -17.518 1.00 87.88 87 ALA A CA 1
ATOM 710 C C . ALA A 1 87 ? 13.787 -2.790 -17.639 1.00 87.88 87 ALA A C 1
ATOM 712 O O . ALA A 1 87 ? 13.867 -3.919 -17.157 1.00 87.88 87 ALA A O 1
ATOM 713 N N . GLU A 1 88 ? 14.822 -2.206 -18.246 1.00 89.75 88 GLU A N 1
ATOM 714 C CA . GLU A 1 88 ? 16.156 -2.817 -18.329 1.00 89.75 88 GLU A CA 1
ATOM 715 C C . GLU A 1 88 ? 16.767 -3.007 -16.927 1.00 89.75 88 GLU A C 1
ATOM 717 O O . GLU A 1 88 ? 17.339 -4.062 -16.631 1.00 89.75 88 GLU A O 1
ATOM 722 N N . PHE A 1 89 ? 16.567 -2.040 -16.025 1.00 90.88 89 PHE A N 1
ATOM 723 C CA . PHE A 1 89 ? 16.965 -2.144 -14.621 1.00 90.88 89 PHE A CA 1
ATOM 724 C C . PHE A 1 89 ? 16.255 -3.293 -13.886 1.00 90.88 89 PHE A C 1
ATOM 726 O O . PHE A 1 89 ? 16.922 -4.097 -13.230 1.00 90.88 89 PHE A O 1
ATOM 733 N N . VAL A 1 90 ? 14.932 -3.429 -14.037 1.00 90.38 90 VAL A N 1
ATOM 734 C CA . VAL A 1 90 ? 14.166 -4.530 -13.421 1.00 90.38 90 VAL A CA 1
ATOM 735 C C . VAL A 1 90 ? 14.631 -5.886 -13.946 1.00 90.38 90 VAL A C 1
ATOM 737 O O . VAL A 1 90 ? 14.870 -6.796 -13.156 1.00 90.38 90 VAL A O 1
ATOM 740 N N . VAL A 1 91 ? 14.834 -6.030 -15.258 1.00 90.25 91 VAL A N 1
ATOM 741 C CA . VAL A 1 91 ? 15.341 -7.283 -15.844 1.00 90.25 91 VAL A CA 1
ATOM 742 C C . VAL A 1 91 ? 16.745 -7.618 -15.351 1.00 90.25 91 VAL A C 1
ATOM 744 O O . VAL A 1 91 ? 17.041 -8.785 -15.103 1.00 90.25 91 VAL A O 1
ATOM 747 N N . THR A 1 92 ? 17.603 -6.616 -15.167 1.00 89.94 92 THR A N 1
ATOM 748 C CA . THR A 1 92 ? 18.936 -6.825 -14.586 1.00 89.94 92 THR A CA 1
ATOM 749 C C . THR A 1 92 ? 18.819 -7.403 -13.177 1.00 89.94 92 THR A C 1
ATOM 751 O O . THR A 1 92 ? 19.434 -8.424 -12.883 1.00 89.94 92 THR A O 1
ATOM 754 N N . LYS A 1 93 ? 17.945 -6.833 -12.337 1.00 89.19 93 LYS A N 1
ATOM 755 C CA . LYS A 1 93 ? 17.683 -7.360 -10.989 1.00 89.19 93 LYS A CA 1
ATOM 756 C C . LYS A 1 93 ? 17.068 -8.754 -10.996 1.00 89.19 93 LYS A C 1
ATOM 758 O O . LYS A 1 93 ? 17.462 -9.593 -10.192 1.00 89.19 93 LYS A O 1
ATOM 763 N N . LEU A 1 94 ? 16.157 -9.026 -11.924 1.00 87.44 94 LEU A N 1
ATOM 764 C CA . LEU A 1 94 ? 15.578 -10.352 -12.119 1.00 87.44 94 LEU A CA 1
ATOM 765 C C . LEU A 1 94 ? 16.665 -11.381 -12.479 1.00 87.44 94 LEU A C 1
ATOM 767 O O . LEU A 1 94 ? 16.703 -12.470 -11.911 1.00 87.44 94 LEU A O 1
ATOM 771 N N . ASN A 1 95 ? 17.577 -11.031 -13.389 1.00 88.06 95 ASN A N 1
ATOM 772 C CA . ASN A 1 95 ? 18.697 -11.890 -13.772 1.00 88.06 95 ASN A CA 1
ATOM 773 C C . ASN A 1 95 ? 19.660 -12.139 -12.598 1.00 88.06 95 ASN A C 1
ATOM 775 O O . ASN A 1 95 ? 20.089 -13.278 -12.427 1.00 88.06 95 ASN A O 1
ATOM 779 N N . ASP A 1 96 ? 19.945 -11.127 -11.768 1.00 86.94 96 ASP A N 1
ATOM 780 C CA . ASP A 1 96 ? 20.767 -11.274 -10.555 1.00 86.94 96 ASP A CA 1
ATOM 781 C C . ASP A 1 96 ? 20.135 -12.268 -9.563 1.00 86.94 96 ASP A C 1
ATOM 783 O O . ASP A 1 96 ? 20.814 -13.164 -9.063 1.00 86.94 96 ASP A O 1
ATOM 787 N N . LEU A 1 97 ? 18.821 -12.164 -9.322 1.00 84.62 97 LEU A N 1
ATOM 788 C CA . LEU A 1 97 ? 18.081 -13.069 -8.427 1.00 84.62 97 LEU A CA 1
ATOM 789 C C . LEU A 1 97 ? 18.070 -14.522 -8.920 1.00 84.62 97 LEU A C 1
ATOM 791 O O . LEU A 1 97 ? 17.957 -15.459 -8.129 1.00 84.62 97 LEU A O 1
ATOM 795 N N . LEU A 1 98 ? 18.167 -14.722 -10.233 1.00 81.06 98 LEU A N 1
ATOM 796 C CA . LEU A 1 98 ? 18.102 -16.038 -10.864 1.00 81.06 98 LEU A CA 1
ATOM 797 C C . LEU A 1 98 ? 19.478 -16.642 -11.152 1.00 81.06 98 LEU A C 1
ATOM 799 O O . LEU A 1 98 ? 19.544 -17.828 -11.493 1.00 81.06 98 LEU A O 1
ATOM 803 N N . HIS A 1 99 ? 20.554 -15.866 -10.988 1.00 69.25 99 HIS A N 1
ATOM 804 C CA . HIS A 1 99 ? 21.917 -16.228 -11.374 1.00 69.25 99 HIS A CA 1
ATOM 805 C C . HIS A 1 99 ? 22.409 -17.531 -10.713 1.00 69.25 99 HIS A C 1
ATOM 807 O O . HIS A 1 99 ? 23.157 -18.290 -11.330 1.00 69.25 99 HIS A O 1
ATOM 813 N N . ASP A 1 100 ? 21.919 -17.857 -9.512 1.00 62.38 100 ASP A N 1
ATOM 814 C CA . ASP A 1 100 ? 22.273 -19.095 -8.801 1.00 62.38 100 ASP A CA 1
ATOM 815 C C . ASP A 1 100 ? 21.503 -20.342 -9.273 1.00 62.38 100 ASP A C 1
ATOM 817 O O . ASP A 1 100 ? 21.922 -21.469 -9.003 1.00 62.38 100 ASP A O 1
ATOM 821 N N . LYS A 1 101 ? 20.380 -20.182 -9.990 1.00 60.06 101 LYS A N 1
ATOM 822 C CA . LYS A 1 101 ? 19.453 -21.291 -10.292 1.00 60.06 101 LYS A CA 1
ATOM 823 C C . LYS A 1 101 ? 19.202 -21.516 -11.785 1.00 60.06 101 LYS A C 1
ATOM 825 O O . LYS A 1 101 ? 18.876 -22.637 -12.175 1.00 60.06 101 LYS A O 1
ATOM 830 N N . TYR A 1 102 ? 19.393 -20.504 -12.635 1.00 61.03 102 TYR A N 1
ATOM 831 C CA . TYR A 1 102 ? 19.106 -20.583 -14.071 1.00 61.03 102 TYR A CA 1
ATOM 832 C C . TYR A 1 102 ? 20.169 -19.859 -14.914 1.00 61.03 102 TYR A C 1
ATOM 834 O O . TYR A 1 102 ? 20.412 -18.671 -14.761 1.00 61.03 102 TYR A O 1
ATOM 842 N N . ARG A 1 103 ? 20.786 -20.574 -15.869 1.00 61.78 103 ARG A N 1
ATOM 843 C CA . ARG A 1 103 ? 21.881 -20.063 -16.729 1.00 61.78 103 ARG A CA 1
ATOM 844 C C . ARG A 1 103 ? 21.443 -19.158 -17.891 1.00 61.78 103 ARG A C 1
ATOM 846 O O . ARG A 1 103 ? 22.298 -18.671 -18.625 1.00 61.78 103 ARG A O 1
ATOM 853 N N . LYS A 1 104 ? 20.139 -18.986 -18.133 1.00 72.19 104 LYS A N 1
ATOM 854 C CA . LYS A 1 104 ? 19.640 -18.206 -19.278 1.00 72.19 104 LYS A CA 1
ATOM 855 C C . LYS A 1 104 ? 19.265 -16.800 -18.831 1.00 72.19 104 LYS A C 1
ATOM 857 O O . LYS A 1 104 ? 18.294 -16.634 -18.103 1.00 72.19 104 LYS A O 1
ATOM 862 N N . GLN A 1 105 ? 20.019 -15.818 -19.314 1.00 75.69 105 GLN A N 1
ATOM 863 C CA . GLN A 1 105 ? 19.719 -14.404 -19.118 1.00 75.69 105 GLN A CA 1
ATOM 864 C C . GLN A 1 105 ? 18.462 -14.011 -19.895 1.00 75.69 105 GLN A C 1
ATOM 866 O O . GLN A 1 105 ? 18.247 -14.456 -21.027 1.00 75.69 105 GLN A O 1
ATOM 871 N N . MET A 1 106 ? 17.638 -13.179 -19.271 1.00 80.38 106 MET A N 1
ATOM 872 C CA . MET A 1 106 ? 16.401 -12.664 -19.839 1.00 80.38 106 MET A CA 1
ATOM 873 C C . MET A 1 106 ? 16.545 -11.217 -20.284 1.00 80.38 106 MET A C 1
ATOM 875 O O . MET A 1 106 ? 17.376 -10.479 -19.761 1.00 80.38 106 MET A O 1
ATOM 879 N N . ASN A 1 107 ? 15.694 -10.821 -21.231 1.00 82.06 107 ASN A N 1
ATOM 880 C CA . ASN A 1 107 ? 15.592 -9.456 -21.748 1.00 82.06 107 ASN A CA 1
ATOM 881 C C . ASN A 1 107 ? 14.127 -9.005 -21.801 1.00 82.06 107 ASN A C 1
ATOM 883 O O . ASN A 1 107 ? 13.246 -9.827 -22.067 1.00 82.06 107 ASN A O 1
ATOM 887 N N . ALA A 1 108 ? 13.866 -7.710 -21.593 1.00 76.81 108 ALA A N 1
ATOM 888 C CA . ALA A 1 108 ? 12.528 -7.130 -21.715 1.00 76.81 108 ALA A CA 1
ATOM 889 C C . ALA A 1 108 ? 12.078 -7.099 -23.187 1.00 76.81 108 ALA A C 1
ATOM 891 O O . ALA A 1 108 ? 12.783 -6.595 -24.057 1.00 76.81 108 ALA A O 1
ATOM 892 N N . LYS A 1 109 ? 10.883 -7.625 -23.459 1.00 79.00 109 LYS A N 1
ATOM 893 C CA . LYS A 1 109 ? 10.239 -7.687 -24.781 1.00 79.00 109 LYS A CA 1
ATOM 894 C C . LYS A 1 109 ? 9.124 -6.654 -24.927 1.00 79.00 109 LYS A C 1
ATOM 896 O O . LYS A 1 109 ? 8.925 -6.101 -26.004 1.00 79.00 109 LYS A O 1
ATOM 901 N N . THR A 1 110 ? 8.366 -6.410 -23.863 1.00 74.12 110 THR A N 1
ATOM 902 C CA . THR A 1 110 ? 7.265 -5.436 -23.844 1.00 74.12 110 THR A CA 1
ATOM 903 C C . THR A 1 110 ? 7.199 -4.802 -22.468 1.00 74.12 110 THR A C 1
ATOM 905 O O . THR A 1 110 ? 7.367 -5.512 -21.480 1.00 74.12 110 THR A O 1
ATOM 908 N N . VAL A 1 111 ? 6.974 -3.490 -22.431 1.00 71.75 111 VAL A N 1
ATOM 909 C CA . VAL A 1 111 ? 6.948 -2.675 -21.214 1.00 71.75 111 VAL A CA 1
ATOM 910 C C . VAL A 1 111 ? 5.652 -1.881 -21.205 1.00 71.75 111 VAL A C 1
ATOM 912 O O . VAL A 1 111 ? 5.340 -1.204 -22.183 1.00 71.75 111 VAL A O 1
ATOM 915 N N . VAL A 1 112 ? 4.907 -1.972 -20.111 1.00 74.50 112 VAL A N 1
ATOM 916 C CA . VAL A 1 112 ? 3.707 -1.169 -19.853 1.00 74.50 112 VAL A CA 1
ATOM 917 C C . VAL A 1 112 ? 3.890 -0.486 -18.506 1.00 74.50 112 VAL A C 1
ATOM 919 O O . VAL A 1 112 ? 4.373 -1.135 -17.580 1.00 74.50 112 VAL A O 1
ATOM 922 N N . SER A 1 113 ? 3.543 0.803 -18.399 1.00 72.31 113 SER A N 1
ATOM 923 C CA . SER A 1 113 ? 3.673 1.550 -17.144 1.00 72.31 113 SER A CA 1
ATOM 924 C C . SER A 1 113 ? 2.470 2.418 -16.809 1.00 72.31 113 SER A C 1
ATOM 926 O O . SER A 1 113 ? 1.840 2.971 -17.715 1.00 72.31 113 SER A O 1
ATOM 928 N N . THR A 1 114 ? 2.147 2.531 -15.516 1.00 63.22 114 THR A N 1
ATOM 929 C CA . THR A 1 114 ? 0.865 3.095 -15.075 1.00 63.22 114 THR A CA 1
ATOM 930 C C . THR A 1 114 ? 0.909 4.115 -13.929 1.00 63.22 114 THR A C 1
ATOM 932 O O . THR A 1 114 ? -0.171 4.467 -13.485 1.00 63.22 114 THR A O 1
ATOM 935 N N . GLU A 1 115 ? 2.034 4.667 -13.445 1.00 59.97 115 GLU A N 1
ATOM 936 C CA . GLU A 1 115 ? 2.002 5.659 -12.334 1.00 59.97 115 GLU A CA 1
ATOM 937 C C . GLU A 1 115 ? 3.133 6.718 -12.360 1.00 59.97 115 GLU A C 1
ATOM 939 O O . GLU A 1 115 ? 4.214 6.475 -12.886 1.00 59.97 115 GLU A O 1
ATOM 944 N N . VAL A 1 116 ? 2.873 7.919 -11.801 1.00 56.72 116 VAL A N 1
ATOM 945 C CA . VAL A 1 116 ? 3.739 9.125 -11.933 1.00 56.72 116 VAL A CA 1
ATOM 946 C C . VAL A 1 116 ? 4.620 9.407 -10.694 1.00 56.72 116 VAL A C 1
ATOM 948 O O . VAL A 1 116 ? 5.615 10.119 -10.800 1.00 56.72 116 VAL A O 1
ATOM 951 N N . LYS A 1 117 ? 4.320 8.828 -9.518 1.00 66.50 117 LYS A N 1
ATOM 952 C CA . LYS A 1 117 ? 5.212 8.872 -8.328 1.00 66.50 117 LYS A CA 1
ATOM 953 C C . LYS A 1 117 ? 6.122 7.644 -8.219 1.00 66.50 117 LYS A C 1
ATOM 955 O O . LYS A 1 117 ? 7.274 7.736 -7.794 1.00 66.50 117 LYS A O 1
ATOM 960 N N . HIS A 1 118 ? 5.585 6.501 -8.613 1.00 77.44 118 HIS A N 1
ATOM 961 C CA . HIS A 1 118 ? 6.275 5.232 -8.744 1.00 77.44 118 HIS A CA 1
ATOM 962 C C . HIS A 1 118 ? 5.868 4.648 -10.084 1.00 77.44 118 HIS A C 1
ATOM 964 O O . HIS A 1 118 ? 4.728 4.791 -10.481 1.00 77.44 118 HIS A O 1
ATOM 970 N N . TYR A 1 119 ? 6.774 4.000 -10.792 1.00 82.12 119 TYR A N 1
ATOM 971 C CA . TYR A 1 119 ? 6.465 3.364 -12.058 1.00 82.12 119 TYR A CA 1
ATOM 972 C C . TYR A 1 119 ? 6.110 1.913 -11.773 1.00 82.12 119 TYR A C 1
ATOM 974 O O . TYR A 1 119 ? 7.001 1.098 -11.539 1.00 82.12 119 TYR A O 1
ATOM 982 N N . LEU A 1 120 ? 4.819 1.583 -11.780 1.00 85.06 120 LEU A N 1
ATOM 983 C CA . LEU A 1 120 ? 4.399 0.189 -11.894 1.00 85.06 120 LEU A CA 1
ATOM 984 C C . LEU A 1 120 ? 4.727 -0.270 -13.315 1.00 85.06 120 LEU A C 1
ATOM 986 O O . LEU A 1 120 ? 4.328 0.392 -14.273 1.00 85.06 120 LEU A O 1
ATOM 990 N N . LEU A 1 121 ? 5.509 -1.336 -13.452 1.00 86.62 121 LEU A N 1
ATOM 991 C CA . LEU A 1 121 ? 5.980 -1.870 -14.724 1.00 86.62 121 LEU A CA 1
ATOM 992 C C . LEU A 1 121 ? 5.503 -3.302 -14.891 1.00 86.62 121 LEU A C 1
ATOM 994 O O . LEU A 1 121 ? 5.880 -4.167 -14.107 1.00 86.62 121 LEU A O 1
ATOM 998 N N . THR A 1 122 ? 4.777 -3.564 -15.974 1.00 88.12 122 THR A N 1
ATOM 999 C CA . THR A 1 122 ? 4.521 -4.924 -16.450 1.00 88.12 122 THR A CA 1
ATOM 1000 C C . THR A 1 122 ? 5.493 -5.234 -17.584 1.00 88.12 122 THR A C 1
ATOM 1002 O O . THR A 1 122 ? 5.474 -4.577 -18.632 1.00 88.12 122 THR A O 1
ATOM 1005 N N . ILE A 1 123 ? 6.354 -6.231 -17.383 1.00 89.31 123 ILE A N 1
ATOM 1006 C CA . ILE A 1 123 ? 7.432 -6.598 -18.302 1.00 89.31 123 ILE A CA 1
ATOM 1007 C C . ILE A 1 123 ? 7.226 -8.027 -18.780 1.00 89.31 123 ILE A C 1
ATOM 1009 O O . ILE A 1 123 ? 7.220 -8.970 -17.994 1.00 89.31 123 ILE A O 1
ATOM 1013 N N . ARG A 1 124 ? 7.129 -8.210 -20.096 1.00 89.12 124 ARG A N 1
ATOM 1014 C CA . ARG A 1 124 ? 7.238 -9.541 -20.706 1.00 89.12 124 ARG A CA 1
ATOM 1015 C C . ARG A 1 124 ? 8.698 -9.831 -21.024 1.00 89.12 124 ARG A C 1
ATOM 1017 O O . ARG A 1 124 ? 9.326 -9.015 -21.692 1.00 89.12 124 ARG A O 1
ATOM 1024 N N . VAL A 1 125 ? 9.225 -10.980 -20.615 1.00 88.25 125 VAL A N 1
ATOM 1025 C CA . VAL A 1 125 ? 10.630 -11.358 -20.839 1.00 88.25 125 VAL A CA 1
ATOM 1026 C C . VAL A 1 125 ? 10.804 -12.399 -21.944 1.00 88.25 125 VAL A C 1
ATOM 1028 O O . VAL A 1 125 ? 9.942 -13.235 -22.176 1.00 88.25 125 VAL A O 1
ATOM 1031 N N . HIS A 1 126 ? 11.954 -12.394 -22.610 1.00 86.00 126 HIS A N 1
ATOM 1032 C CA . HIS A 1 126 ? 12.390 -13.451 -23.531 1.00 86.00 126 HIS A CA 1
ATOM 1033 C C . HIS A 1 126 ? 13.598 -14.192 -22.920 1.00 86.00 126 HIS A C 1
ATOM 1035 O O . HIS A 1 126 ? 14.445 -13.511 -22.339 1.00 86.00 126 HIS A O 1
ATOM 1041 N N . PRO A 1 127 ? 13.728 -15.537 -23.023 1.00 83.75 127 PRO A N 1
ATOM 1042 C CA . PRO A 1 127 ? 13.016 -16.453 -23.927 1.00 83.75 127 PRO A CA 1
ATOM 1043 C C . PRO A 1 127 ? 11.740 -17.122 -23.406 1.00 83.75 127 PRO A C 1
ATOM 1045 O O . PRO A 1 127 ? 11.062 -17.772 -24.193 1.00 83.75 127 PRO A O 1
ATOM 1048 N N . SER A 1 128 ? 11.408 -17.013 -22.120 1.00 83.62 128 SER A N 1
ATOM 1049 C CA . SER A 1 128 ? 10.280 -17.755 -21.530 1.00 83.62 128 SER A CA 1
ATOM 1050 C C . SER A 1 128 ? 8.896 -17.175 -21.843 1.00 83.62 128 SER A C 1
ATOM 1052 O O . SER A 1 128 ? 7.905 -17.834 -21.548 1.00 83.62 128 SER A O 1
ATOM 1054 N N . ASP A 1 129 ? 8.819 -15.950 -22.379 1.00 85.38 129 ASP A N 1
ATOM 1055 C CA . ASP A 1 129 ? 7.583 -15.158 -22.504 1.00 85.38 129 ASP A CA 1
ATOM 1056 C C . ASP A 1 129 ? 6.840 -14.957 -21.163 1.00 85.38 129 ASP A C 1
ATOM 1058 O O . ASP A 1 129 ? 5.668 -14.574 -21.146 1.00 85.38 129 ASP A O 1
ATOM 1062 N N . GLY A 1 130 ? 7.540 -15.151 -20.035 1.00 85.94 130 GLY A N 1
ATOM 1063 C CA . GLY A 1 130 ? 7.040 -14.851 -18.695 1.00 85.94 130 GLY A CA 1
ATOM 1064 C C . GLY A 1 130 ? 6.697 -13.370 -18.545 1.00 85.94 130 GLY A C 1
ATOM 1065 O O . GLY A 1 130 ? 7.304 -12.514 -19.193 1.00 85.94 130 GLY A O 1
ATOM 1066 N N . VAL A 1 131 ? 5.709 -13.067 -17.710 1.00 89.44 131 VAL A N 1
ATOM 1067 C CA . VAL A 1 131 ? 5.280 -11.698 -17.415 1.00 89.44 131 VAL A CA 1
ATOM 1068 C C . VAL A 1 131 ? 5.561 -11.436 -15.950 1.00 89.44 131 VAL A C 1
ATOM 1070 O O . VAL A 1 131 ? 5.171 -12.248 -15.119 1.00 89.44 131 VAL A O 1
ATOM 1073 N N . PHE A 1 132 ? 6.236 -10.326 -15.683 1.00 89.50 132 PHE A N 1
ATOM 1074 C CA . PHE A 1 132 ? 6.590 -9.886 -14.345 1.00 89.50 132 PHE A CA 1
ATOM 1075 C C . PHE A 1 132 ? 6.060 -8.483 -14.089 1.00 89.50 132 PHE A C 1
ATOM 1077 O O . PHE A 1 132 ? 6.000 -7.664 -15.012 1.00 89.50 132 PHE A O 1
ATOM 1084 N N . GLU A 1 133 ? 5.722 -8.203 -12.841 1.00 89.94 133 GLU A N 1
ATOM 1085 C CA . GLU A 1 133 ? 5.319 -6.891 -12.359 1.00 89.94 133 GLU A CA 1
ATOM 1086 C C . GLU A 1 133 ? 6.304 -6.374 -11.304 1.00 89.94 133 GLU A C 1
ATOM 1088 O O . GLU A 1 133 ? 6.769 -7.117 -10.439 1.00 89.94 133 GLU A O 1
ATOM 1093 N N . SER A 1 134 ? 6.668 -5.095 -11.399 1.00 88.69 134 SER A N 1
ATOM 1094 C CA . SER A 1 134 ? 7.583 -4.450 -10.456 1.00 88.69 134 SER A CA 1
ATOM 1095 C C . SER A 1 134 ? 7.260 -2.973 -10.305 1.00 88.69 134 SER A C 1
ATOM 1097 O O . SER A 1 134 ? 6.982 -2.289 -11.287 1.00 88.69 134 SER A O 1
ATOM 1099 N N . THR A 1 135 ? 7.430 -2.453 -9.093 1.00 88.50 135 THR A N 1
ATOM 1100 C CA . THR A 1 135 ? 7.308 -1.020 -8.804 1.00 88.50 135 THR A CA 1
ATOM 1101 C C . THR A 1 135 ? 8.690 -0.381 -8.725 1.00 88.50 135 THR A C 1
ATOM 1103 O O . THR A 1 135 ? 9.531 -0.801 -7.930 1.00 88.50 135 THR A O 1
ATOM 1106 N N . VAL A 1 136 ? 8.946 0.642 -9.542 1.00 88.19 136 VAL A N 1
ATOM 1107 C CA . VAL A 1 136 ? 10.228 1.360 -9.588 1.00 88.19 136 VAL A CA 1
ATOM 1108 C C . VAL A 1 136 ? 10.051 2.792 -9.106 1.00 88.19 136 VAL A C 1
ATOM 1110 O O . VAL A 1 136 ? 9.235 3.548 -9.622 1.00 88.19 136 VAL A O 1
ATOM 1113 N N . HIS A 1 137 ? 10.852 3.203 -8.132 1.00 86.44 137 HIS A N 1
ATOM 1114 C CA . HIS A 1 137 ? 10.978 4.602 -7.748 1.00 86.44 137 HIS A CA 1
ATOM 1115 C C . HIS A 1 137 ? 12.167 5.238 -8.462 1.00 86.44 137 HIS A C 1
ATOM 1117 O O . HIS A 1 137 ? 13.285 4.729 -8.373 1.00 86.44 137 HIS A O 1
ATOM 1123 N N . LEU A 1 138 ? 11.918 6.351 -9.153 1.00 83.31 138 LEU A N 1
ATOM 1124 C CA . LEU A 1 138 ? 12.937 7.137 -9.839 1.00 83.31 138 LEU A CA 1
ATOM 1125 C C . LEU A 1 138 ? 13.186 8.436 -9.071 1.00 83.31 138 LEU A C 1
ATOM 1127 O O . LEU A 1 138 ? 12.312 9.296 -8.984 1.00 83.31 138 LEU A O 1
ATOM 1131 N N . ASN A 1 139 ? 14.404 8.605 -8.566 1.00 79.88 139 ASN A N 1
ATOM 1132 C CA . ASN A 1 139 ? 14.850 9.882 -8.029 1.00 79.88 139 ASN A CA 1
ATOM 1133 C C . ASN A 1 139 ? 15.297 10.782 -9.189 1.00 79.88 139 ASN A C 1
ATOM 1135 O O . ASN A 1 139 ? 16.351 10.560 -9.783 1.00 79.88 139 ASN A O 1
ATOM 1139 N N . THR A 1 140 ? 14.514 11.811 -9.507 1.00 75.00 140 THR A N 1
ATOM 1140 C CA . THR A 1 140 ? 14.779 12.723 -10.635 1.00 75.00 140 THR A CA 1
ATOM 1141 C C . THR A 1 140 ? 16.038 13.574 -10.458 1.00 75.00 140 THR A C 1
ATOM 1143 O O . THR A 1 140 ? 16.574 14.081 -11.438 1.00 75.00 140 THR A O 1
ATOM 1146 N N . THR A 1 141 ? 16.529 13.738 -9.226 1.00 75.25 141 THR A N 1
ATOM 1147 C CA . THR A 1 141 ? 17.716 14.552 -8.924 1.00 75.25 141 THR A CA 1
ATOM 1148 C C . THR A 1 141 ? 19.001 13.745 -9.090 1.00 75.25 141 THR A C 1
ATOM 1150 O O . THR A 1 141 ? 19.961 14.225 -9.687 1.00 75.25 141 THR A O 1
ATOM 1153 N N . SER A 1 142 ? 19.031 12.508 -8.583 1.00 79.31 142 SER A N 1
ATOM 1154 C CA . SER A 1 142 ? 20.208 11.629 -8.667 1.00 79.31 142 SER A CA 1
ATOM 1155 C C . SER A 1 142 ? 20.174 10.653 -9.847 1.00 79.31 142 SER A C 1
ATOM 1157 O O . SER A 1 142 ? 21.152 9.942 -10.063 1.00 79.31 142 SER A O 1
ATOM 1159 N N . HIS A 1 143 ? 19.064 10.598 -10.593 1.00 78.12 143 HIS A N 1
ATOM 1160 C CA . HIS A 1 143 ? 18.772 9.583 -11.617 1.00 78.12 143 HIS A CA 1
ATOM 1161 C C . HIS A 1 143 ? 18.892 8.137 -11.099 1.00 78.12 143 HIS A C 1
ATOM 1163 O O . HIS A 1 143 ? 19.132 7.204 -11.864 1.00 78.12 143 HIS A O 1
ATOM 1169 N N . GLN A 1 144 ? 18.735 7.936 -9.787 1.00 83.50 144 GLN A N 1
ATOM 1170 C CA . GLN A 1 144 ? 18.788 6.613 -9.172 1.00 83.50 144 GLN A CA 1
ATOM 1171 C C . GLN A 1 144 ? 17.424 5.929 -9.234 1.00 83.50 144 GLN A C 1
ATOM 1173 O O . GLN A 1 144 ? 16.392 6.549 -8.975 1.00 83.50 144 GLN A O 1
ATOM 1178 N N . MET A 1 145 ? 17.449 4.633 -9.538 1.00 87.88 145 MET A N 1
ATOM 1179 C CA . MET A 1 145 ? 16.277 3.764 -9.575 1.00 87.88 145 MET A CA 1
ATOM 1180 C C . MET A 1 145 ? 16.328 2.773 -8.413 1.00 87.88 145 MET A C 1
ATOM 1182 O O . MET A 1 145 ? 17.375 2.185 -8.136 1.00 87.88 145 MET A O 1
ATOM 1186 N N . LEU A 1 146 ? 15.192 2.574 -7.752 1.00 89.06 146 LEU A N 1
ATOM 1187 C CA . LEU A 1 146 ? 15.031 1.621 -6.658 1.00 89.06 146 LEU A CA 1
ATOM 1188 C C . LEU A 1 146 ? 13.790 0.761 -6.905 1.00 89.06 146 LEU A C 1
ATOM 1190 O O . LEU A 1 146 ? 12.729 1.300 -7.215 1.00 89.06 146 LEU A O 1
ATOM 1194 N N . ILE A 1 147 ? 13.913 -0.559 -6.745 1.00 86.06 147 ILE A N 1
ATOM 1195 C CA . ILE A 1 147 ? 12.749 -1.455 -6.714 1.00 86.06 147 ILE A CA 1
ATOM 1196 C C . ILE A 1 147 ? 12.091 -1.331 -5.341 1.00 86.06 147 ILE A C 1
ATOM 1198 O O . ILE A 1 147 ? 12.766 -1.461 -4.319 1.00 86.06 147 ILE A O 1
ATOM 1202 N N . ILE A 1 148 ? 10.788 -1.063 -5.327 1.00 85.69 148 ILE A N 1
ATOM 1203 C CA . ILE A 1 148 ? 9.976 -1.055 -4.112 1.00 85.69 148 ILE A CA 1
ATOM 1204 C C . ILE A 1 148 ? 9.195 -2.361 -4.053 1.00 85.69 148 ILE A C 1
ATOM 1206 O O . ILE A 1 148 ? 8.412 -2.653 -4.953 1.00 85.69 148 ILE A O 1
ATOM 1210 N N . GLY A 1 149 ? 9.375 -3.101 -2.960 1.00 81.50 149 GLY A N 1
ATOM 1211 C CA . GLY A 1 149 ? 8.740 -4.402 -2.777 1.00 81.50 149 GLY A CA 1
ATOM 1212 C C . GLY A 1 149 ? 9.418 -5.493 -3.603 1.00 81.50 149 GLY A C 1
ATOM 1213 O O . GLY A 1 149 ? 10.625 -5.433 -3.850 1.00 81.50 149 GLY A O 1
ATOM 1214 N N . ASP A 1 150 ? 8.629 -6.484 -4.002 1.00 83.75 150 ASP A N 1
ATOM 1215 C CA . ASP A 1 150 ? 9.094 -7.664 -4.726 1.00 83.75 150 ASP A CA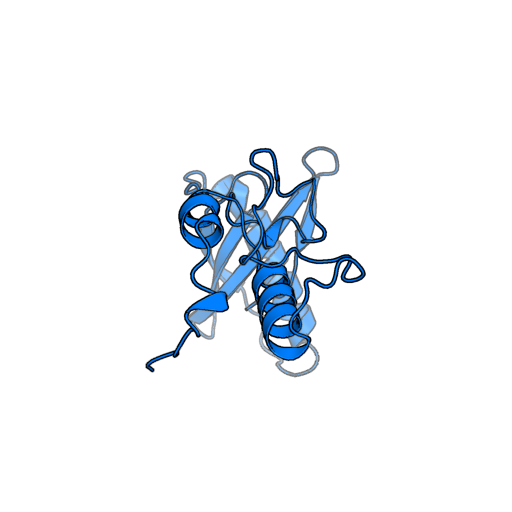 1
ATOM 1216 C C . ASP A 1 150 ? 8.827 -7.554 -6.236 1.00 83.75 150 ASP A C 1
ATOM 1218 O O . ASP A 1 150 ? 7.959 -6.803 -6.683 1.00 83.75 150 ASP A O 1
ATOM 1222 N N . ILE A 1 151 ? 9.565 -8.341 -7.023 1.00 85.19 151 ILE A N 1
ATOM 1223 C CA . ILE A 1 151 ? 9.262 -8.575 -8.441 1.00 85.19 151 ILE A CA 1
ATOM 1224 C C . ILE A 1 151 ? 8.370 -9.817 -8.510 1.00 85.19 151 ILE A C 1
ATOM 1226 O O . ILE A 1 151 ? 8.805 -10.895 -8.097 1.00 85.19 151 ILE A O 1
ATOM 1230 N N . SER A 1 152 ? 7.140 -9.654 -8.998 1.00 84.00 152 SER A N 1
ATOM 1231 C CA . SER A 1 152 ? 6.092 -10.692 -8.998 1.00 84.00 152 SER A CA 1
ATOM 1232 C C . SER A 1 152 ? 5.868 -11.292 -10.374 1.00 84.00 152 SER A C 1
ATOM 1234 O O . SER A 1 152 ? 5.927 -10.514 -11.349 1.00 84.00 152 SER A O 1
#

InterPro domains:
  IPR004245 Protein of unknown function DUF229 [PF02995] (11-102)
  IPR004245 Protein of unknown function DUF229 [PTHR10974] (1-152)

Foldseek 3Di:
DDDDDPPVLPAPLLVQCVLPDADVLQVVQQVVCVVVVHGDPVSQAHGHSSDHDDRPDDPVNGPDDPVRGPVDDWAWDPPPVVCQVVQQVVQVVVCVVCVVPDPDRKDFDDWTFIHDQWTWIWTQIPDVSDIKTWIWGADPVVRDIDTDDDID

Sequence (152 aa):
MHIYVPQRYRSRNLTVNEHRLTTPFDIHSTLKHIIEGKPNHTLSYGLSLLEEIPYDRSCDSIPILEHWCGCQTSQPIHDLHSVRPMAEFVVTKLNDLLHDKYRKQMNAKTVVSTEVKHYLLTIRVHPSDGVFESTVHLNTTSHQMLIIGDIS

Secondary structure (DSSP, 8-state):
------GGG--HHHHHHTTS---HHHHHHHHHHHHHSS--TT-TT---TTSPPPTT--GGGSSS-GGG-TT--------HHHHHHHHHHHHHHHHHHHTTT-----EEEEEEE--SSSEEEEEEEETT--EEEEEEEEETTTTEEEEES---

Radius of gyration: 21.45 Å; chains: 1; bounding box: 50×36×50 Å

Organism: NCBI:txid334625

pLDDT: mean 80.6, std 10.9, range [31.05, 92.38]